Protein AF-A0A952LU63-F1 (afdb_monomer)

Foldseek 3Di:
DPPQAEDDPVNVVVCVVVVNDAAEDEDQAQQVLLVCQVVVHQEYELELCCCCVVVVDPASQPDDLVSQLVSLQRSCNNRVRHQYEYEDHQPQQPDLVSLLVSLCCSCVSRVHQAYEYEDDPVCVVNQCSNVVSVGHYDYDYDDDRSCCVVVVD

Nearest PDB structures (foldseek):
  1o68-assembly1_B  TM=9.734E-01  e=2.299E-14  Neisseria meningitidis serogroup B
  1o68-assembly1_E  TM=9.745E-01  e=1.499E-13  Neisseria meningitidis serogroup B
  1o66-assembly1_B  TM=9.629E-01  e=3.377E-13  Neisseria meningitidis serogroup B
  1o66-assembly1_D  TM=9.759E-01  e=5.926E-13  Neisseria meningitidis serogroup B
  1o68-assembly1_A  TM=9.740E-01  e=5.567E-13  Neisseria meningitidis serogroup B

Mean predicted aligned error: 2.94 Å

Sequence (153 aa):
MTDKTKLSIPDLMTKKATGERLVMVAVGEALTAAWAERAGVDIVGVGDSLGMTLHGHENTLAMTVDQMIDHCKAVRRGAPNTLSLVSMPYGSYATEDLAVKNAVRLMKEGGADAVKLQGGREMFSIIKAVADAGVPVMSHVGLLPHRVHLLGG

Radius of gyration: 15.13 Å; Cα contacts (8 Å, |Δi|>4): 275; chains: 1; bounding box: 35×30×42 Å

Solvent-accessible surface area (backbone atoms only — not comparable to full-atom values): 8262 Å² total; per-residue (Å²): 131,82,90,63,72,52,61,49,74,69,52,53,54,49,34,58,75,72,67,53,85,83,44,72,47,78,39,63,34,32,67,60,20,31,52,41,43,75,71,64,43,52,32,41,28,38,49,38,60,41,25,36,78,74,67,68,38,98,51,38,63,81,35,46,68,67,60,49,23,54,29,29,42,32,25,37,72,27,20,76,43,37,28,30,36,30,42,60,29,52,77,46,56,79,42,45,68,47,26,34,54,46,51,51,45,40,34,74,74,7,63,34,69,30,39,29,44,77,45,51,81,93,37,42,68,43,55,46,44,26,41,75,71,72,42,51,74,46,72,43,65,83,87,53,76,88,43,32,85,80,67,75,105

Structure (mmCIF, N/CA/C/O backbone):
data_AF-A0A952LU63-F1
#
_entry.id   AF-A0A952LU63-F1
#
loop_
_atom_site.group_PDB
_atom_site.id
_atom_site.type_symbol
_atom_site.label_atom_id
_atom_site.label_alt_id
_atom_site.label_comp_id
_atom_site.label_asym_id
_atom_site.label_entity_id
_atom_site.label_seq_id
_atom_site.pdbx_PDB_ins_code
_atom_site.Cartn_x
_atom_site.Cartn_y
_atom_site.Cartn_z
_atom_site.occupancy
_atom_site.B_iso_or_equiv
_atom_site.auth_seq_id
_atom_site.auth_comp_id
_atom_site.auth_asym_id
_atom_site.auth_atom_id
_atom_site.pdbx_PDB_model_num
ATOM 1 N N . MET A 1 1 ? -5.814 -8.506 25.630 1.00 49.66 1 MET A N 1
ATOM 2 C CA . MET A 1 1 ? -5.700 -7.970 24.258 1.00 49.66 1 MET A CA 1
ATOM 3 C C . MET A 1 1 ? -6.656 -6.799 24.198 1.00 49.66 1 MET A C 1
ATOM 5 O O . MET A 1 1 ? -7.790 -6.970 24.615 1.00 49.66 1 MET A O 1
ATOM 9 N N . THR A 1 2 ? -6.180 -5.602 23.870 1.00 51.47 2 THR A N 1
ATOM 10 C CA . THR A 1 2 ? -7.046 -4.426 23.722 1.00 51.47 2 THR A CA 1
ATOM 11 C C . THR A 1 2 ? -7.998 -4.666 22.554 1.00 51.47 2 THR A C 1
ATOM 13 O O . THR A 1 2 ? -7.560 -5.128 21.502 1.00 51.47 2 THR A O 1
ATOM 16 N N . ASP A 1 3 ? -9.285 -4.385 22.753 1.00 69.50 3 ASP A N 1
ATOM 17 C CA . ASP A 1 3 ? -10.358 -4.548 21.762 1.00 69.50 3 ASP A CA 1
ATOM 18 C C . ASP A 1 3 ? -10.252 -3.444 20.690 1.00 69.50 3 ASP A C 1
ATOM 20 O O . ASP A 1 3 ? -11.079 -2.538 20.572 1.00 69.50 3 ASP A O 1
ATOM 24 N N . LYS A 1 4 ? -9.128 -3.425 19.963 1.00 81.56 4 LYS A N 1
ATOM 25 C CA . LYS A 1 4 ? -8.883 -2.441 18.910 1.00 81.56 4 LYS A CA 1
ATOM 26 C C . LYS A 1 4 ? -9.834 -2.748 17.761 1.00 81.56 4 LYS A C 1
ATOM 28 O O . LYS A 1 4 ? -9.758 -3.815 17.161 1.00 81.56 4 LYS A O 1
ATOM 33 N N . THR A 1 5 ? -10.708 -1.801 17.444 1.00 90.19 5 THR A N 1
ATOM 34 C CA . THR A 1 5 ? -11.553 -1.874 16.250 1.00 90.19 5 THR A CA 1
ATOM 35 C C . THR A 1 5 ? -10.778 -1.325 15.057 1.00 90.19 5 THR A C 1
ATOM 37 O O . THR A 1 5 ? -10.163 -0.261 15.148 1.00 90.19 5 THR A O 1
ATOM 40 N N . LYS A 1 6 ? -10.796 -2.051 13.934 1.00 94.06 6 LYS A N 1
ATOM 41 C CA . LYS A 1 6 ? -10.139 -1.615 12.699 1.00 94.06 6 LYS A CA 1
ATOM 42 C C . LYS A 1 6 ? -10.804 -0.356 12.152 1.00 94.06 6 LYS A C 1
ATOM 44 O O . LYS A 1 6 ? -12.002 -0.375 11.885 1.00 94.06 6 LYS A O 1
ATOM 49 N N . LEU A 1 7 ? -10.012 0.696 11.931 1.00 95.31 7 LEU A N 1
ATOM 50 C CA . LEU A 1 7 ? -10.484 1.903 11.253 1.00 95.31 7 LEU A CA 1
ATOM 51 C C . LEU A 1 7 ? -10.955 1.571 9.837 1.00 95.31 7 LEU A C 1
ATOM 53 O O . LEU A 1 7 ? -10.296 0.833 9.102 1.00 95.31 7 LEU A O 1
ATOM 57 N N . SER A 1 8 ? -12.085 2.147 9.455 1.00 95.50 8 SER A N 1
ATOM 58 C CA . SER A 1 8 ? -12.631 2.101 8.104 1.00 95.50 8 SER A CA 1
ATOM 59 C C . SER A 1 8 ? -12.311 3.386 7.330 1.00 95.50 8 SER A C 1
ATOM 61 O O . SER A 1 8 ? -11.922 4.403 7.904 1.00 95.50 8 SER A O 1
ATOM 63 N N . ILE A 1 9 ? -12.498 3.370 6.007 1.00 94.25 9 ILE A N 1
ATOM 64 C CA . ILE A 1 9 ? -12.339 4.573 5.172 1.00 94.25 9 ILE A CA 1
ATOM 65 C C . ILE A 1 9 ? -13.267 5.724 5.632 1.00 94.25 9 ILE A C 1
ATOM 67 O O . ILE A 1 9 ? -12.774 6.848 5.747 1.00 94.25 9 ILE A O 1
ATOM 71 N N . PRO A 1 10 ? -14.556 5.493 5.967 1.00 95.94 10 PRO A N 1
ATOM 72 C CA . PRO A 1 10 ? -15.395 6.517 6.595 1.00 95.94 10 PRO A CA 1
ATOM 73 C C . PRO A 1 10 ? -14.830 7.083 7.904 1.00 95.94 10 PRO A C 1
ATOM 75 O O . PRO A 1 10 ? -14.900 8.293 8.115 1.00 95.94 10 PRO A O 1
ATOM 78 N N . ASP A 1 11 ? -14.209 6.259 8.755 1.00 96.25 11 ASP A N 1
ATOM 79 C CA . ASP A 1 11 ? -13.601 6.747 10.002 1.00 96.25 11 ASP A CA 1
ATOM 80 C C . ASP A 1 11 ? -12.447 7.714 9.722 1.00 96.25 11 ASP A C 1
ATOM 82 O O . ASP A 1 11 ? -12.307 8.728 10.408 1.00 96.25 11 ASP A O 1
ATOM 86 N N . LEU A 1 12 ? -11.658 7.463 8.668 1.00 95.62 12 LEU A N 1
ATOM 87 C CA . LEU A 1 12 ? -10.612 8.394 8.231 1.00 95.62 12 LEU A CA 1
ATOM 88 C C . LEU A 1 12 ? -11.197 9.746 7.795 1.00 95.62 12 LEU A C 1
ATOM 90 O O . LEU A 1 12 ? -10.607 10.793 8.072 1.00 95.62 12 LEU A O 1
ATOM 94 N N . MET A 1 13 ? -12.362 9.747 7.136 1.00 95.19 13 MET A N 1
ATOM 95 C CA . MET A 1 13 ? -13.058 10.984 6.761 1.00 95.19 13 MET A CA 1
ATOM 96 C C 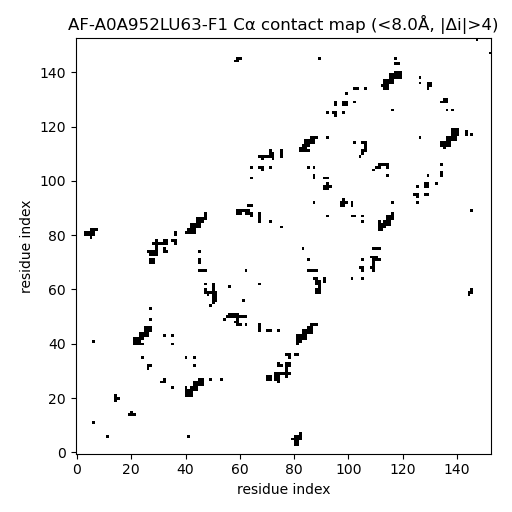. MET A 1 13 ? -13.535 11.751 7.996 1.00 95.19 13 MET A C 1
ATOM 98 O O . MET A 1 13 ? -13.349 12.968 8.062 1.00 95.19 13 MET A O 1
ATOM 102 N N . THR A 1 14 ? -14.084 11.046 8.988 1.00 97.12 14 THR A N 1
ATOM 103 C CA . THR A 1 14 ? -14.502 11.634 10.267 1.00 97.12 14 THR A CA 1
ATOM 104 C C . THR A 1 14 ? -13.319 12.251 11.004 1.00 97.12 14 THR A C 1
ATOM 106 O O . THR A 1 14 ? -13.380 13.425 11.359 1.00 97.12 14 THR A O 1
ATOM 109 N N . LYS A 1 15 ? -12.210 11.514 11.158 1.00 96.56 15 LYS A N 1
ATOM 110 C CA . LYS A 1 15 ? -10.987 12.011 11.814 1.00 96.56 15 LYS A CA 1
ATOM 111 C C . LYS A 1 15 ? -10.428 13.258 11.126 1.00 96.56 15 LYS A C 1
ATOM 113 O O . LYS A 1 15 ? -10.043 14.217 11.789 1.00 96.56 15 LYS A O 1
ATOM 118 N N . LYS A 1 16 ? -10.458 13.299 9.788 1.00 96.69 16 LYS A N 1
ATOM 119 C CA . LYS A 1 16 ? -10.091 14.503 9.028 1.00 96.69 16 LYS A CA 1
ATOM 120 C C . LYS A 1 16 ? -11.022 15.681 9.330 1.00 96.69 16 LYS A C 1
ATOM 122 O O . LYS A 1 16 ? -10.536 16.795 9.505 1.00 96.69 16 LYS A O 1
ATOM 127 N N . ALA A 1 17 ? -12.336 15.455 9.370 1.00 97.44 17 ALA A N 1
ATOM 128 C CA . ALA A 1 17 ? -13.323 16.503 9.630 1.00 97.44 17 ALA A CA 1
ATOM 129 C C . ALA A 1 17 ? -13.224 17.075 11.055 1.00 97.44 17 ALA A C 1
ATOM 131 O O . ALA A 1 17 ? -13.448 18.267 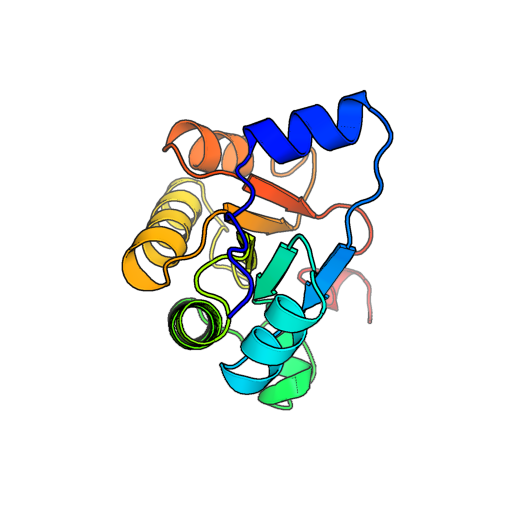11.249 1.00 97.44 17 ALA A O 1
ATOM 132 N N . THR A 1 18 ? -12.849 16.251 12.036 1.00 97.56 18 THR A N 1
ATOM 133 C CA . THR A 1 18 ? -12.653 16.666 13.434 1.00 97.56 18 THR A CA 1
ATOM 134 C C . THR A 1 18 ? -11.251 17.210 13.724 1.00 97.56 18 THR A C 1
ATOM 136 O O . THR A 1 18 ? -10.998 17.680 14.831 1.00 97.56 18 THR A O 1
ATOM 139 N N . GLY A 1 19 ? -10.335 17.177 12.750 1.00 97.44 19 GLY A N 1
ATOM 140 C CA . GLY A 1 19 ? -8.957 17.649 12.912 1.00 97.44 19 GLY A CA 1
ATOM 141 C C . GLY A 1 19 ? -8.060 16.704 13.719 1.00 97.44 19 GLY A C 1
ATOM 142 O O . GLY A 1 19 ? -6.973 17.104 14.145 1.00 97.44 19 GLY A O 1
ATOM 143 N N . GLU A 1 20 ? -8.487 15.459 13.929 1.00 97.38 20 GLU A N 1
ATOM 144 C CA . GLU A 1 20 ? -7.682 14.445 14.599 1.00 97.38 20 GLU A CA 1
ATOM 145 C C . GLU A 1 20 ? -6.540 13.981 13.680 1.00 97.38 20 GLU A C 1
ATOM 147 O O . GLU A 1 20 ? -6.742 13.646 12.510 1.00 97.38 20 GLU A O 1
ATOM 152 N N . ARG A 1 21 ? -5.309 13.979 14.201 1.00 96.62 21 ARG A N 1
ATOM 153 C CA . ARG A 1 21 ? -4.124 13.576 13.434 1.00 96.62 21 ARG A CA 1
ATOM 154 C C . ARG A 1 21 ? -4.013 12.056 13.385 1.00 96.62 21 ARG A C 1
ATOM 156 O O . ARG A 1 21 ? -4.171 11.401 14.405 1.00 96.62 21 ARG A O 1
ATOM 163 N N . LEU A 1 22 ? -3.671 11.537 12.209 1.00 96.69 22 LEU A N 1
ATOM 164 C CA . LEU A 1 22 ? -3.429 10.115 11.979 1.00 96.69 22 LEU A CA 1
ATOM 165 C C . LEU A 1 22 ? -1.942 9.782 12.103 1.00 96.69 22 LEU A C 1
ATOM 167 O O . LEU A 1 22 ? -1.083 10.554 11.664 1.00 96.69 22 LEU A O 1
ATOM 171 N N . VAL A 1 23 ? -1.653 8.594 12.619 1.00 97.25 23 VAL A N 1
ATOM 172 C CA . VAL A 1 23 ? -0.323 7.988 12.649 1.00 97.25 23 VAL A CA 1
ATOM 173 C C . VAL A 1 23 ? -0.271 6.846 11.641 1.00 97.25 23 VAL A C 1
ATOM 175 O O . VAL A 1 23 ? -1.065 5.907 11.691 1.00 97.25 23 VAL A O 1
ATOM 178 N N . MET A 1 24 ? 0.704 6.906 10.737 1.00 97.75 24 MET A N 1
ATOM 179 C CA . MET A 1 24 ? 0.983 5.849 9.772 1.00 97.75 24 MET A CA 1
ATOM 180 C C . MET A 1 24 ? 2.438 5.402 9.892 1.00 97.75 24 MET A C 1
ATOM 182 O O . MET A 1 24 ? 3.333 6.242 9.978 1.00 97.75 24 MET A O 1
ATOM 186 N N . VAL A 1 25 ? 2.684 4.091 9.859 1.00 98.00 25 VAL A N 1
ATOM 187 C CA . VAL A 1 25 ? 4.045 3.530 9.879 1.00 98.00 25 VAL A CA 1
ATOM 188 C C . VAL A 1 25 ? 4.211 2.446 8.821 1.00 98.00 25 VAL A C 1
ATOM 190 O O . VAL A 1 25 ? 3.294 1.664 8.572 1.00 98.00 25 VAL A O 1
ATOM 193 N N . ALA A 1 26 ? 5.381 2.401 8.185 1.00 97.75 26 ALA A N 1
ATOM 194 C CA . ALA A 1 26 ? 5.716 1.335 7.253 1.00 97.75 26 ALA A CA 1
ATOM 195 C C . ALA A 1 26 ? 6.145 0.070 8.013 1.00 97.75 26 ALA A C 1
ATOM 197 O O . ALA A 1 26 ? 6.977 0.144 8.916 1.00 97.75 26 ALA A O 1
ATOM 198 N N . VAL A 1 27 ? 5.596 -1.082 7.633 1.00 98.06 27 VAL A N 1
ATOM 199 C CA . VAL A 1 27 ? 5.923 -2.403 8.197 1.00 98.06 27 VAL A CA 1
ATOM 200 C C . VAL A 1 27 ? 5.974 -3.433 7.075 1.00 98.06 27 VAL A C 1
ATOM 202 O O . VAL A 1 27 ? 5.283 -3.294 6.066 1.00 98.06 27 VAL A O 1
ATOM 205 N N . GLY A 1 28 ? 6.797 -4.465 7.241 1.00 96.75 28 GLY A N 1
ATOM 206 C CA . GLY A 1 28 ? 6.979 -5.499 6.217 1.00 96.75 28 GLY A CA 1
ATOM 207 C C . GLY A 1 28 ? 6.748 -6.919 6.699 1.00 96.75 28 GLY A C 1
ATOM 208 O O . GLY A 1 28 ? 6.693 -7.834 5.886 1.00 96.75 28 GLY A O 1
ATOM 209 N N . GLU A 1 29 ? 6.604 -7.148 7.998 1.00 97.69 29 GLU A N 1
ATOM 210 C CA . GLU A 1 29 ? 6.439 -8.496 8.527 1.00 97.69 29 GLU A CA 1
ATOM 211 C C . GLU A 1 29 ? 5.586 -8.495 9.806 1.00 97.69 29 GLU A C 1
ATOM 213 O O . GLU A 1 29 ? 5.128 -7.449 10.270 1.00 97.69 29 GLU A O 1
ATOM 218 N N . ALA A 1 30 ? 5.285 -9.683 10.326 1.00 98.50 30 ALA A N 1
ATOM 219 C CA . ALA A 1 30 ? 4.289 -9.871 11.375 1.00 98.50 30 ALA A CA 1
ATOM 220 C C . ALA A 1 30 ? 4.674 -9.245 12.731 1.00 98.50 30 ALA A C 1
ATOM 222 O O . ALA A 1 30 ? 3.804 -8.738 13.435 1.00 98.50 30 ALA A O 1
ATOM 223 N N . LEU A 1 31 ? 5.950 -9.266 13.112 1.00 98.12 31 LEU A N 1
ATOM 224 C CA . LEU A 1 31 ? 6.456 -8.768 14.389 1.00 98.12 31 LEU A CA 1
ATOM 225 C C . LEU A 1 31 ? 6.320 -7.243 14.494 1.00 98.12 31 LEU A C 1
ATOM 227 O O . LEU A 1 31 ? 5.707 -6.742 15.436 1.00 98.12 31 LEU A O 1
ATOM 231 N N . THR A 1 32 ? 6.831 -6.503 13.512 1.00 97.94 32 THR A N 1
ATOM 232 C CA . THR A 1 32 ? 6.731 -5.037 13.432 1.00 97.94 32 THR A CA 1
ATOM 233 C C . THR A 1 32 ? 5.287 -4.584 13.269 1.00 97.94 32 THR A C 1
ATOM 235 O O . THR A 1 32 ? 4.889 -3.599 13.893 1.00 97.94 32 THR A O 1
ATOM 238 N N . ALA A 1 33 ? 4.466 -5.329 12.520 1.00 98.44 33 ALA A N 1
ATOM 239 C CA . ALA A 1 33 ? 3.029 -5.082 12.444 1.00 98.44 33 ALA A CA 1
ATOM 240 C C . ALA A 1 33 ? 2.343 -5.247 13.814 1.00 98.44 33 ALA A C 1
ATOM 242 O O . ALA A 1 33 ? 1.581 -4.372 14.224 1.00 98.44 33 ALA A O 1
ATOM 243 N N . ALA A 1 34 ? 2.666 -6.304 14.566 1.00 98.31 34 ALA A N 1
ATOM 244 C CA . ALA A 1 34 ? 2.126 -6.517 15.910 1.00 98.31 34 ALA A CA 1
ATOM 245 C C . ALA A 1 34 ? 2.549 -5.420 16.895 1.00 98.31 34 ALA A C 1
ATOM 247 O O . ALA A 1 34 ? 1.758 -5.001 17.744 1.00 98.31 34 ALA A O 1
ATOM 248 N N . TRP A 1 35 ? 3.778 -4.914 16.788 1.00 98.12 35 TRP A N 1
ATOM 249 C CA . TRP A 1 35 ? 4.222 -3.771 17.586 1.00 98.12 35 TRP A CA 1
ATOM 250 C C . TRP A 1 35 ? 3.479 -2.488 17.219 1.00 98.12 35 TRP A C 1
ATOM 252 O O . TRP A 1 35 ? 3.006 -1.797 18.121 1.00 98.12 35 TRP A O 1
ATOM 262 N N . ALA A 1 36 ? 3.312 -2.200 15.927 1.00 98.12 36 ALA A N 1
ATOM 263 C CA . ALA A 1 36 ? 2.549 -1.046 15.457 1.00 98.12 36 ALA A CA 1
ATOM 264 C C . ALA A 1 36 ? 1.084 -1.099 15.926 1.00 98.12 36 ALA A C 1
ATOM 266 O O . ALA A 1 36 ? 0.542 -0.099 16.403 1.00 98.12 36 ALA A O 1
ATOM 267 N N . GLU A 1 37 ? 0.451 -2.274 15.862 1.00 97.44 37 GLU A N 1
ATOM 268 C CA . GLU A 1 37 ? -0.920 -2.453 16.337 1.00 97.44 37 GLU A CA 1
ATOM 269 C C . GLU A 1 37 ? -1.040 -2.178 17.840 1.00 97.44 37 GLU A C 1
ATOM 271 O O . GLU A 1 37 ? -1.907 -1.397 18.245 1.00 97.44 37 GLU A O 1
ATOM 276 N N . ARG A 1 38 ? -0.140 -2.755 18.651 1.00 96.75 38 ARG A N 1
ATOM 277 C CA . ARG A 1 38 ? -0.088 -2.550 20.110 1.00 96.75 38 ARG A CA 1
ATOM 278 C C . ARG A 1 38 ? 0.212 -1.105 20.498 1.00 96.75 38 ARG A C 1
ATOM 280 O O . ARG A 1 38 ? -0.264 -0.658 21.536 1.00 96.75 38 ARG A O 1
ATOM 287 N N . ALA A 1 39 ? 0.976 -0.389 19.676 1.00 97.12 39 ALA A N 1
ATOM 288 C CA . ALA A 1 39 ? 1.261 1.031 19.853 1.00 97.12 39 ALA A CA 1
ATOM 289 C C . ALA A 1 39 ? 0.073 1.939 19.482 1.00 97.12 39 ALA A C 1
ATOM 291 O O . ALA A 1 39 ? 0.144 3.144 19.703 1.00 97.12 39 ALA A O 1
ATOM 292 N N . GLY A 1 40 ? -1.012 1.386 18.929 1.00 95.50 40 GLY A N 1
ATOM 293 C CA . GLY A 1 40 ? -2.196 2.159 18.561 1.00 95.50 40 GLY A CA 1
ATOM 294 C C . GLY A 1 40 ? -2.056 2.926 17.246 1.00 95.50 40 GLY A C 1
ATOM 295 O O . GLY A 1 40 ? -2.803 3.869 17.032 1.00 95.50 40 GLY A O 1
ATOM 296 N N . VAL A 1 41 ? -1.141 2.525 16.354 1.00 97.00 41 VAL A N 1
ATOM 297 C CA . VAL A 1 41 ? -0.996 3.148 15.025 1.00 97.00 41 VAL A CA 1
ATOM 298 C C . VAL A 1 41 ? -2.301 3.019 14.229 1.00 97.00 41 VAL A C 1
ATOM 300 O O . VAL A 1 41 ? -2.907 1.944 14.221 1.00 97.00 41 VAL A O 1
ATOM 303 N N . ASP A 1 42 ? -2.726 4.085 13.548 1.00 97.06 42 ASP A N 1
ATOM 304 C CA . ASP A 1 42 ? -3.975 4.109 12.776 1.00 97.06 42 ASP A CA 1
ATOM 305 C C . ASP A 1 42 ? -3.861 3.302 11.474 1.00 97.06 42 ASP A C 1
ATOM 307 O O . ASP A 1 42 ? -4.771 2.548 11.121 1.00 97.06 42 ASP A O 1
ATOM 311 N N . ILE A 1 43 ? -2.732 3.452 10.767 1.00 98.19 43 ILE A N 1
ATOM 312 C CA . ILE A 1 43 ? -2.495 2.869 9.441 1.00 98.19 43 ILE A CA 1
ATOM 313 C C . ILE A 1 43 ? -1.129 2.174 9.385 1.00 98.19 43 ILE A C 1
ATOM 315 O O . ILE A 1 43 ? -0.090 2.783 9.644 1.00 98.19 43 ILE A O 1
ATOM 319 N N . VAL A 1 44 ? -1.106 0.912 8.960 1.00 98.31 44 VAL A N 1
ATOM 320 C CA . VAL A 1 44 ? 0.130 0.194 8.620 1.00 98.31 44 VAL A CA 1
ATOM 321 C C . VAL A 1 44 ? 0.336 0.175 7.107 1.00 98.31 44 VAL A C 1
ATOM 323 O O . VAL A 1 44 ? -0.562 -0.185 6.347 1.00 98.31 44 VAL A O 1
ATOM 326 N N . GLY A 1 45 ? 1.523 0.582 6.660 1.00 97.94 45 GLY A N 1
ATOM 327 C CA . GLY A 1 45 ? 1.892 0.660 5.250 1.00 97.94 45 GLY A CA 1
ATOM 328 C C . GLY A 1 45 ? 2.827 -0.467 4.824 1.00 97.94 45 GLY A C 1
ATOM 329 O O . GLY A 1 45 ? 3.981 -0.500 5.243 1.00 97.94 45 GLY A O 1
ATOM 330 N N . VAL A 1 46 ? 2.371 -1.334 3.927 1.00 98.50 46 VAL A N 1
ATOM 331 C CA . VAL A 1 46 ? 3.222 -2.287 3.204 1.00 98.50 46 VAL A CA 1
ATOM 332 C C . VAL A 1 46 ? 3.792 -1.570 1.984 1.00 98.50 46 VAL A C 1
ATOM 334 O O . VAL A 1 46 ? 3.170 -1.506 0.923 1.00 98.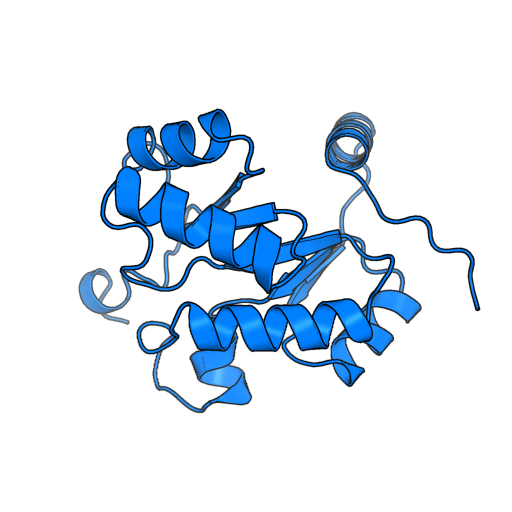50 46 VAL A O 1
ATOM 337 N N . GLY A 1 47 ? 4.940 -0.925 2.175 1.00 97.50 47 GLY A N 1
ATOM 338 C CA . GLY A 1 47 ? 5.584 -0.091 1.161 1.00 97.50 47 GLY A CA 1
ATOM 339 C C . GLY A 1 47 ? 6.513 -0.869 0.229 1.00 97.50 47 GLY A C 1
ATOM 340 O O . GLY A 1 47 ? 7.143 -1.840 0.615 1.00 97.50 47 GLY A O 1
ATOM 341 N N . ASP A 1 48 ? 6.680 -0.384 -0.992 1.00 97.38 48 ASP A N 1
ATOM 342 C CA . ASP A 1 48 ? 7.736 -0.806 -1.921 1.00 97.38 48 ASP A CA 1
ATOM 343 C C . ASP A 1 48 ? 9.145 -0.434 -1.408 1.00 97.38 48 ASP A C 1
ATOM 345 O O . ASP A 1 48 ? 10.141 -1.013 -1.835 1.00 97.38 48 ASP A O 1
ATOM 349 N N . SER A 1 49 ? 9.232 0.450 -0.404 1.00 97.00 49 SER A N 1
ATOM 350 C CA . SER A 1 49 ? 10.452 0.727 0.367 1.00 97.00 49 SER A CA 1
ATOM 351 C C . SER A 1 49 ? 11.043 -0.509 1.048 1.00 97.00 49 SER A C 1
ATOM 353 O O . SER A 1 49 ? 12.239 -0.520 1.334 1.00 97.00 49 SER A O 1
ATOM 355 N N . LEU A 1 50 ? 10.246 -1.564 1.255 1.00 97.19 50 LEU A N 1
ATOM 356 C CA . LEU A 1 50 ? 10.730 -2.861 1.731 1.00 97.19 50 LEU A CA 1
ATOM 357 C C . LEU A 1 50 ? 11.786 -3.460 0.794 1.00 97.19 50 LEU A C 1
ATOM 359 O O . LEU A 1 50 ? 12.666 -4.177 1.264 1.00 97.19 50 LEU A O 1
ATOM 363 N N . GLY A 1 51 ? 11.757 -3.115 -0.499 1.00 97.44 51 GLY A N 1
ATOM 364 C CA . GLY A 1 51 ? 12.818 -3.475 -1.439 1.00 97.44 51 GLY A CA 1
ATOM 365 C C . GLY A 1 51 ? 14.190 -3.013 -0.959 1.00 97.44 51 GLY A C 1
ATOM 366 O O . GLY A 1 51 ? 15.147 -3.773 -1.011 1.00 97.44 51 GLY A O 1
ATOM 367 N N . MET A 1 52 ? 14.271 -1.813 -0.389 1.00 97.75 52 MET A N 1
ATOM 368 C CA . MET A 1 52 ? 15.515 -1.283 0.165 1.00 97.75 52 MET A CA 1
ATOM 369 C C . MET A 1 52 ? 15.753 -1.777 1.594 1.00 97.75 52 MET A C 1
ATOM 371 O O . MET A 1 52 ? 16.840 -2.243 1.919 1.00 97.75 52 MET A O 1
ATOM 375 N N . THR A 1 53 ? 14.741 -1.692 2.463 1.00 97.19 53 THR A N 1
ATOM 376 C CA . THR A 1 53 ? 14.934 -1.902 3.908 1.00 97.19 53 THR A CA 1
ATOM 377 C C . THR A 1 53 ? 14.973 -3.367 4.335 1.00 97.19 53 THR A C 1
ATOM 379 O O . THR A 1 53 ? 15.569 -3.663 5.368 1.00 97.19 53 THR A O 1
ATOM 382 N N . LEU A 1 54 ? 14.352 -4.277 3.576 1.00 96.62 54 LEU A N 1
ATOM 383 C CA . LEU A 1 54 ? 14.333 -5.716 3.867 1.00 96.62 54 LEU A CA 1
ATOM 384 C C . LEU A 1 54 ? 15.058 -6.553 2.811 1.00 96.62 54 LEU A C 1
ATOM 386 O O . LEU A 1 54 ? 15.694 -7.539 3.171 1.00 96.62 54 LEU A O 1
ATOM 390 N N . HIS A 1 55 ? 14.969 -6.177 1.531 1.00 97.25 55 HIS A N 1
ATOM 391 C CA . HIS A 1 55 ? 15.595 -6.937 0.435 1.00 97.25 55 HIS A CA 1
ATOM 392 C C . HIS A 1 55 ? 16.959 -6.384 0.001 1.00 97.25 55 HIS A C 1
ATOM 394 O O . HIS A 1 55 ? 17.649 -7.025 -0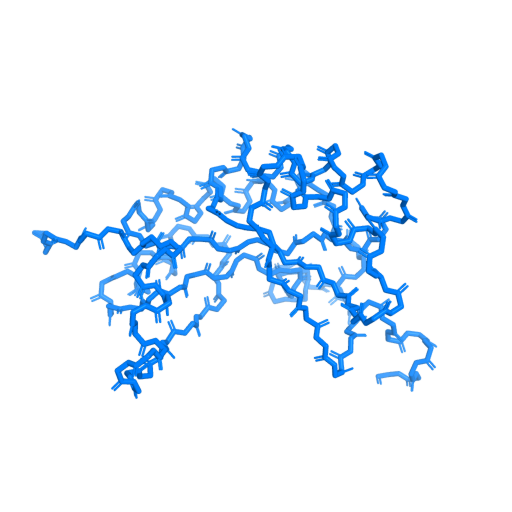.788 1.00 97.25 55 HIS A O 1
ATOM 400 N N . GLY A 1 56 ? 17.380 -5.226 0.522 1.00 97.31 56 GLY A N 1
ATOM 401 C CA . GLY A 1 56 ? 18.701 -4.651 0.253 1.00 97.31 56 GLY A CA 1
ATOM 402 C C . GLY A 1 56 ? 18.907 -4.164 -1.184 1.00 97.31 56 GLY A C 1
ATOM 403 O O . GLY A 1 56 ? 20.044 -4.034 -1.630 1.00 97.31 56 GLY A O 1
ATOM 404 N N . HIS A 1 57 ? 17.830 -3.917 -1.930 1.00 96.88 57 HIS A N 1
ATOM 405 C CA . HIS A 1 57 ? 17.900 -3.306 -3.253 1.00 96.88 57 HIS A CA 1
ATOM 406 C C . HIS A 1 57 ? 18.325 -1.836 -3.162 1.00 96.88 57 HIS A C 1
ATOM 408 O O . HIS A 1 57 ? 18.039 -1.148 -2.183 1.00 96.88 57 HIS A O 1
ATOM 414 N N . GLU A 1 58 ? 18.952 -1.328 -4.223 1.00 95.25 58 GLU A N 1
ATOM 415 C CA . GLU A 1 58 ? 19.369 0.080 -4.298 1.00 95.25 58 GLU A CA 1
ATOM 416 C C . GLU A 1 58 ? 18.183 1.052 -4.369 1.00 95.25 58 GLU A C 1
ATOM 418 O O . GLU A 1 58 ? 18.290 2.210 -3.976 1.00 95.25 58 GLU A O 1
ATOM 423 N N . ASN A 1 59 ? 17.043 0.589 -4.882 1.00 95.75 59 ASN A N 1
ATOM 424 C CA . ASN A 1 59 ? 15.815 1.361 -5.022 1.00 95.75 59 ASN A CA 1
ATOM 425 C C . ASN A 1 59 ? 14.585 0.438 -4.927 1.00 95.75 59 ASN A C 1
ATOM 427 O O . ASN A 1 59 ? 14.705 -0.772 -4.730 1.00 95.75 59 ASN A O 1
ATOM 431 N N . THR A 1 60 ? 13.383 1.003 -5.062 1.00 96.75 60 THR A N 1
ATOM 432 C CA . THR A 1 60 ? 12.126 0.253 -4.897 1.00 96.75 60 THR A CA 1
ATOM 433 C C . THR A 1 60 ? 11.626 -0.438 -6.171 1.00 96.75 60 THR A C 1
ATOM 435 O O . THR A 1 60 ? 10.641 -1.176 -6.120 1.00 96.75 60 THR A O 1
ATOM 438 N N . LEU A 1 61 ? 12.297 -0.246 -7.315 1.00 97.25 61 LEU A N 1
ATOM 439 C CA . LEU A 1 61 ? 11.789 -0.645 -8.635 1.00 97.25 61 LEU A CA 1
ATOM 440 C C . LEU A 1 61 ? 11.744 -2.165 -8.843 1.00 97.25 61 LEU A C 1
ATOM 442 O O . LEU A 1 61 ? 10.961 -2.640 -9.660 1.00 97.25 61 LEU A O 1
ATOM 446 N N . ALA A 1 62 ? 12.573 -2.917 -8.116 1.00 96.50 62 ALA A N 1
ATOM 447 C CA . ALA A 1 62 ? 12.672 -4.370 -8.241 1.00 96.50 62 ALA A CA 1
ATOM 448 C C . ALA A 1 62 ? 11.545 -5.135 -7.523 1.00 96.50 62 ALA A C 1
ATOM 450 O O . ALA A 1 62 ? 11.386 -6.335 -7.748 1.00 96.50 62 ALA A O 1
ATOM 451 N N . MET A 1 63 ? 10.762 -4.467 -6.667 1.00 98.19 63 MET A N 1
ATOM 452 C CA . MET A 1 63 ? 9.674 -5.122 -5.940 1.00 98.19 63 MET A CA 1
ATOM 453 C C . MET A 1 63 ? 8.576 -5.591 -6.895 1.00 98.19 63 MET A C 1
ATOM 455 O O 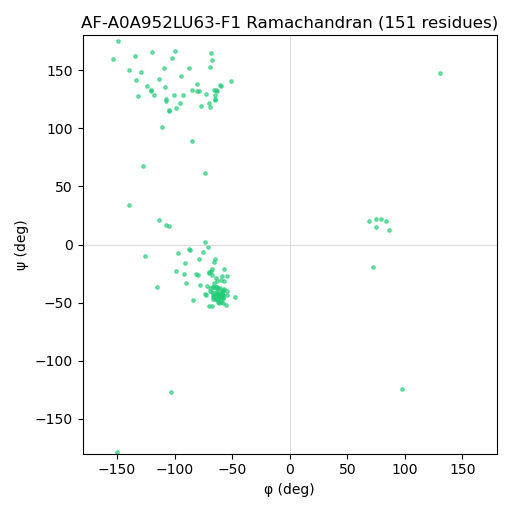. MET A 1 63 ? 8.102 -4.838 -7.742 1.00 98.19 63 MET A O 1
ATOM 459 N N . THR A 1 64 ? 8.125 -6.831 -6.726 1.00 98.50 64 THR A N 1
ATOM 460 C CA . THR A 1 64 ? 7.066 -7.447 -7.541 1.00 98.50 64 THR A CA 1
ATOM 461 C C . THR A 1 64 ? 5.723 -7.474 -6.815 1.00 98.50 64 THR A C 1
ATOM 463 O O . THR A 1 64 ? 5.656 -7.402 -5.589 1.00 98.50 64 THR A O 1
ATOM 466 N N . VAL A 1 65 ? 4.624 -7.628 -7.564 1.00 98.69 65 VAL A N 1
ATOM 467 C CA . VAL A 1 65 ? 3.272 -7.761 -6.982 1.00 98.69 65 VAL A CA 1
ATOM 468 C C . VAL A 1 65 ? 3.192 -8.957 -6.028 1.00 98.69 65 VAL A C 1
ATOM 470 O O . VAL A 1 65 ? 2.600 -8.833 -4.961 1.00 98.69 65 VAL A O 1
ATOM 473 N N . ASP A 1 66 ? 3.827 -10.080 -6.364 1.00 98.69 66 ASP A N 1
ATOM 474 C CA . ASP A 1 66 ? 3.772 -11.295 -5.545 1.00 98.69 66 ASP A CA 1
ATOM 475 C C . ASP A 1 66 ? 4.538 -11.127 -4.220 1.00 98.69 66 ASP A C 1
ATOM 477 O O . ASP A 1 66 ? 4.019 -11.485 -3.163 1.00 98.69 66 ASP A O 1
ATOM 481 N N . GLN A 1 67 ? 5.705 -10.468 -4.238 1.00 98.31 67 GLN A N 1
ATOM 482 C CA . GLN A 1 67 ? 6.413 -10.103 -3.002 1.00 98.31 67 GLN A CA 1
ATOM 483 C C . GLN A 1 67 ? 5.567 -9.177 -2.118 1.00 98.31 67 GLN A C 1
ATOM 485 O O . GLN A 1 67 ? 5.489 -9.377 -0.905 1.00 98.31 67 GLN A O 1
ATOM 490 N N . MET A 1 68 ? 4.906 -8.177 -2.713 1.00 98.69 68 MET A N 1
ATOM 491 C CA . MET A 1 68 ? 4.021 -7.275 -1.970 1.00 98.69 68 MET A CA 1
ATOM 492 C C . MET A 1 68 ? 2.844 -8.032 -1.338 1.00 98.69 68 MET A C 1
ATOM 494 O O . MET A 1 68 ? 2.513 -7.779 -0.180 1.00 98.69 68 MET A O 1
ATOM 498 N N . ILE A 1 69 ? 2.255 -9.000 -2.050 1.00 98.81 69 ILE A N 1
ATOM 499 C CA . ILE A 1 69 ? 1.186 -9.868 -1.532 1.00 98.81 69 ILE A CA 1
ATOM 500 C C . ILE A 1 69 ? 1.661 -10.659 -0.307 1.00 98.81 69 ILE A C 1
ATOM 502 O O . ILE A 1 69 ? 0.942 -10.726 0.694 1.00 98.81 69 ILE A O 1
ATOM 506 N N . ASP A 1 70 ? 2.858 -11.238 -0.345 1.00 98.62 70 ASP A N 1
ATOM 507 C CA . ASP A 1 70 ? 3.366 -12.032 0.777 1.00 98.62 70 ASP A CA 1
ATOM 508 C C . ASP A 1 70 ? 3.690 -11.177 2.008 1.00 98.62 70 ASP A C 1
ATOM 510 O O . ASP A 1 70 ? 3.351 -11.565 3.135 1.00 98.62 70 ASP A O 1
ATOM 514 N N . HIS A 1 71 ? 4.226 -9.970 1.806 1.00 98.69 71 HIS A N 1
ATOM 515 C CA . HIS A 1 71 ? 4.368 -8.990 2.882 1.00 98.69 71 HIS A CA 1
ATOM 516 C C . HIS A 1 71 ? 3.007 -8.574 3.460 1.00 98.69 71 HIS A C 1
ATOM 518 O O . HIS A 1 71 ? 2.848 -8.548 4.682 1.00 98.69 71 HIS A O 1
ATOM 524 N N . CYS A 1 72 ? 1.991 -8.333 2.624 1.00 98.62 72 CYS A N 1
ATOM 525 C CA . CYS A 1 72 ? 0.632 -8.041 3.090 1.00 98.62 72 CYS A CA 1
ATOM 526 C C . CYS A 1 72 ? 0.059 -9.155 3.964 1.00 98.62 72 CYS A C 1
ATOM 528 O O . CYS A 1 72 ? -0.448 -8.874 5.051 1.00 98.62 72 CYS A O 1
ATOM 530 N N . LYS A 1 73 ? 0.201 -10.420 3.553 1.00 98.75 73 LYS A N 1
ATOM 531 C CA . LYS A 1 73 ? -0.256 -11.566 4.353 1.00 98.75 73 LYS A CA 1
ATOM 532 C C . LYS A 1 73 ? 0.434 -11.613 5.717 1.00 98.75 73 LYS A C 1
ATOM 534 O O . LYS A 1 73 ? -0.215 -11.905 6.722 1.00 98.75 73 LYS A O 1
ATOM 539 N N . ALA A 1 74 ? 1.742 -11.355 5.769 1.00 98.56 74 ALA A N 1
ATOM 540 C CA . ALA A 1 74 ? 2.491 -11.320 7.024 1.00 98.56 74 ALA A CA 1
ATOM 541 C C . ALA A 1 74 ? 2.024 -10.176 7.933 1.00 98.56 74 ALA A C 1
ATOM 543 O O . ALA A 1 74 ? 1.730 -10.406 9.107 1.00 98.56 74 ALA A O 1
ATOM 544 N N . VAL A 1 75 ? 1.876 -8.975 7.376 1.00 98.62 75 VAL A N 1
ATOM 545 C CA . VAL A 1 75 ? 1.418 -7.786 8.103 1.00 98.62 75 VAL A CA 1
ATOM 546 C C . VAL A 1 75 ? -0.009 -7.960 8.615 1.00 98.62 75 VAL A C 1
ATOM 548 O O . VAL A 1 75 ? -0.263 -7.672 9.781 1.00 98.62 75 VAL A O 1
ATOM 551 N N . ARG A 1 76 ? -0.928 -8.518 7.816 1.00 98.06 76 ARG A N 1
ATOM 552 C CA . ARG A 1 76 ? -2.302 -8.805 8.255 1.00 98.06 76 ARG A CA 1
ATOM 553 C C . ARG A 1 76 ? -2.348 -9.775 9.437 1.00 98.06 76 ARG A C 1
ATOM 555 O O . ARG A 1 76 ? -3.179 -9.597 10.320 1.00 98.06 76 ARG A O 1
ATOM 562 N N . ARG A 1 77 ? -1.466 -10.783 9.484 1.00 98.06 77 ARG A N 1
ATOM 563 C CA . ARG A 1 77 ? -1.367 -11.695 10.641 1.00 98.06 77 ARG A CA 1
ATOM 564 C C . ARG A 1 77 ? -0.869 -10.988 11.904 1.00 98.06 77 ARG A C 1
ATOM 566 O O . ARG A 1 77 ? -1.314 -11.337 12.990 1.00 98.06 77 ARG A O 1
ATOM 573 N N . GLY A 1 78 ? 0.049 -10.031 11.764 1.00 97.94 78 GLY A N 1
ATOM 574 C CA . GLY A 1 78 ? 0.591 -9.264 12.888 1.00 97.94 78 GLY A CA 1
ATOM 575 C C . GLY A 1 78 ? -0.334 -8.154 13.391 1.00 97.94 78 GLY A C 1
ATOM 576 O O . GLY A 1 78 ? -0.382 -7.904 14.590 1.00 97.94 78 GLY A O 1
ATOM 577 N N . ALA A 1 79 ? -1.081 -7.517 12.488 1.00 97.88 79 ALA A N 1
ATOM 578 C CA . ALA A 1 79 ? -1.986 -6.406 12.772 1.00 97.88 79 ALA A CA 1
ATOM 579 C C . ALA A 1 79 ? -3.403 -6.672 12.215 1.00 97.88 79 ALA A C 1
ATOM 581 O O . ALA A 1 79 ? -3.834 -6.023 11.250 1.00 97.88 79 ALA A O 1
ATOM 582 N N . PRO A 1 80 ? -4.140 -7.654 12.768 1.00 96.69 80 PRO A N 1
ATOM 583 C CA . PRO A 1 80 ? -5.461 -8.040 12.270 1.00 96.69 80 PRO A CA 1
ATOM 584 C C . PRO A 1 80 ? -6.477 -6.893 12.296 1.00 96.69 80 PRO A C 1
ATOM 586 O O . PRO A 1 80 ? -7.338 -6.832 11.415 1.00 96.69 80 PRO A O 1
ATOM 589 N N . ASN A 1 81 ? -6.342 -5.960 13.241 1.00 96.69 81 ASN A N 1
ATOM 590 C CA . ASN A 1 81 ? -7.308 -4.902 13.518 1.00 96.69 81 ASN A CA 1
ATOM 591 C C . ASN A 1 81 ? -6.773 -3.498 13.208 1.00 96.69 81 ASN A C 1
ATOM 593 O O . ASN A 1 81 ? -7.277 -2.504 13.726 1.00 96.69 81 ASN A O 1
ATOM 597 N N . THR A 1 82 ? -5.746 -3.389 12.371 1.00 97.69 82 THR A N 1
ATOM 598 C CA . THR A 1 82 ? -5.221 -2.099 11.911 1.00 97.69 82 THR A CA 1
ATOM 599 C C . THR A 1 82 ? -5.481 -1.943 10.416 1.00 97.69 82 THR A C 1
ATOM 601 O O . THR A 1 82 ? -5.436 -2.928 9.669 1.00 97.69 82 THR A O 1
ATOM 604 N N . LEU A 1 83 ? -5.804 -0.720 9.977 1.00 97.94 83 LEU A N 1
ATOM 605 C CA . LEU A 1 83 ? -6.024 -0.435 8.561 1.00 97.94 83 LEU A CA 1
ATOM 606 C C . LEU A 1 83 ? -4.707 -0.642 7.813 1.00 97.94 83 LEU A C 1
ATOM 608 O O . LEU A 1 83 ? -3.689 -0.045 8.164 1.00 97.94 83 LEU A O 1
ATOM 612 N N . SER A 1 84 ? -4.721 -1.493 6.792 1.00 97.94 84 SER A N 1
ATOM 613 C CA . SER A 1 84 ? -3.542 -1.840 6.004 1.00 97.94 84 SER A CA 1
ATOM 614 C C . SER A 1 84 ? -3.596 -1.210 4.617 1.00 97.94 84 SER A C 1
ATOM 616 O O . SER A 1 84 ? -4.531 -1.439 3.851 1.00 97.94 84 SER A O 1
ATOM 618 N N . LEU A 1 85 ? -2.565 -0.439 4.285 1.00 98.38 85 LEU A N 1
ATOM 619 C CA . LEU A 1 85 ? -2.347 0.153 2.970 1.00 98.38 85 LEU A CA 1
ATOM 620 C C . LEU A 1 85 ? -1.175 -0.552 2.286 1.00 98.38 85 LEU A C 1
ATOM 622 O O . LEU A 1 85 ? -0.130 -0.722 2.908 1.00 98.38 85 LEU A O 1
ATOM 626 N N . VAL A 1 86 ? -1.294 -0.892 1.003 1.00 98.69 86 VAL A N 1
ATOM 627 C CA . VAL A 1 86 ? -0.196 -1.506 0.237 1.00 98.69 86 VAL A CA 1
ATOM 628 C C . VAL A 1 86 ? 0.216 -0.673 -0.970 1.00 98.69 86 VAL A C 1
ATOM 630 O O . VAL A 1 86 ? -0.628 -0.240 -1.747 1.00 98.69 86 VAL A O 1
ATOM 633 N N . SER A 1 87 ? 1.520 -0.457 -1.160 1.00 98.44 87 SER A N 1
ATOM 634 C CA . SER A 1 87 ? 2.061 0.107 -2.400 1.00 98.44 87 SER A CA 1
ATOM 635 C C . SER A 1 87 ? 1.821 -0.839 -3.574 1.00 98.44 87 SER A C 1
ATOM 637 O O . SER A 1 87 ? 2.241 -1.993 -3.547 1.00 98.44 87 SER A O 1
ATOM 639 N N . MET A 1 88 ? 1.248 -0.324 -4.656 1.00 98.62 88 MET A N 1
ATOM 640 C CA . MET A 1 88 ? 1.391 -0.947 -5.963 1.00 98.62 88 MET A CA 1
ATOM 641 C C . MET A 1 88 ? 2.843 -0.761 -6.427 1.00 98.62 88 MET A C 1
ATOM 643 O O . MET A 1 88 ? 3.287 0.387 -6.506 1.00 98.62 88 MET A O 1
ATOM 647 N N . PRO A 1 89 ? 3.598 -1.838 -6.707 1.00 98.19 89 PRO A N 1
ATOM 648 C CA . PRO A 1 89 ? 5.004 -1.732 -7.089 1.00 98.19 89 PRO A CA 1
ATOM 649 C C . PRO A 1 89 ? 5.191 -1.089 -8.468 1.00 98.19 89 PRO A C 1
ATOM 651 O O . PRO A 1 89 ? 4.245 -0.982 -9.257 1.00 98.19 89 PRO A O 1
ATOM 654 N N . TYR A 1 90 ? 6.416 -0.663 -8.775 1.00 98.00 90 TYR A N 1
ATOM 655 C CA . TYR A 1 90 ? 6.767 -0.076 -10.068 1.00 98.00 90 TYR A CA 1
ATOM 656 C C . TYR A 1 90 ? 6.318 -0.954 -11.251 1.00 98.00 90 TYR A C 1
ATOM 658 O O . TYR A 1 90 ? 6.345 -2.181 -11.189 1.00 98.00 90 TYR A O 1
ATOM 666 N N . GLY A 1 91 ? 5.824 -0.324 -12.322 1.00 96.94 91 GLY A N 1
ATOM 667 C CA . GLY A 1 91 ? 5.307 -1.007 -13.516 1.00 96.94 91 GLY A CA 1
ATOM 668 C C . GLY A 1 91 ? 3.951 -1.714 -13.350 1.00 96.94 91 GLY A C 1
ATOM 669 O O . GLY A 1 91 ? 3.254 -1.915 -14.342 1.00 96.94 91 GLY A O 1
ATOM 670 N N . SER A 1 92 ? 3.508 -2.020 -12.124 1.00 98.25 92 SER A N 1
ATOM 671 C CA . SER A 1 92 ? 2.267 -2.782 -11.872 1.00 98.25 92 SER A CA 1
ATOM 672 C C . SER A 1 92 ? 0.965 -2.023 -12.165 1.00 98.25 92 SER A C 1
ATOM 674 O O . SER A 1 92 ? -0.120 -2.583 -12.039 1.00 98.25 92 SER A O 1
ATOM 676 N N . TYR A 1 93 ? 1.056 -0.759 -12.563 1.00 98.06 93 TYR A N 1
ATOM 677 C CA . TYR A 1 93 ? -0.082 0.100 -12.883 1.00 98.06 93 TYR A CA 1
ATOM 678 C C . TYR A 1 93 ? 0.198 0.974 -14.117 1.00 98.06 93 TYR A C 1
ATOM 680 O O . TYR A 1 93 ? -0.232 2.118 -14.186 1.00 98.06 93 TYR A O 1
ATOM 688 N N . ALA A 1 94 ? 0.953 0.450 -15.091 1.00 97.19 94 ALA A N 1
ATOM 689 C CA . ALA A 1 94 ? 1.299 1.173 -16.321 1.00 97.19 94 ALA A CA 1
ATOM 690 C C . ALA A 1 94 ? 0.101 1.419 -17.263 1.00 97.19 94 ALA A C 1
ATOM 692 O O . ALA A 1 94 ? 0.135 2.339 -18.074 1.00 97.19 94 ALA A O 1
ATOM 693 N N . THR A 1 95 ? -0.952 0.606 -17.155 1.00 98.44 95 THR A N 1
ATOM 69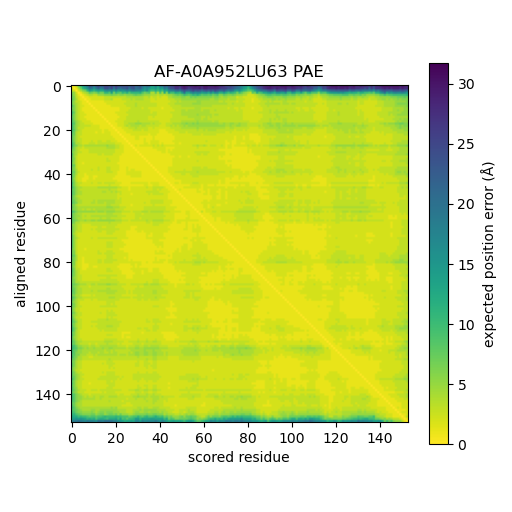4 C CA . THR A 1 95 ? -2.222 0.756 -17.879 1.00 98.44 95 THR A CA 1
ATOM 695 C C . THR A 1 95 ? -3.392 0.562 -16.916 1.00 98.44 95 THR A C 1
ATOM 697 O O . THR A 1 95 ? -3.212 -0.004 -15.837 1.00 98.44 95 THR A O 1
ATOM 700 N N . GLU A 1 96 ? -4.590 1.003 -17.302 1.00 98.69 96 GLU A N 1
ATOM 701 C CA . GLU A 1 96 ? -5.812 0.858 -16.496 1.00 98.69 96 GLU A CA 1
ATOM 702 C C . GLU A 1 96 ? -6.112 -0.612 -16.173 1.00 98.69 96 GLU A C 1
ATOM 704 O O . GLU A 1 96 ? -6.228 -0.966 -15.001 1.00 98.69 96 GLU A O 1
ATOM 709 N N . ASP A 1 97 ? -6.116 -1.489 -17.182 1.00 98.56 97 ASP A N 1
ATOM 710 C CA . ASP A 1 97 ? -6.351 -2.930 -17.004 1.00 98.56 97 ASP A CA 1
ATOM 711 C C . ASP A 1 97 ? -5.335 -3.578 -16.058 1.00 98.56 97 ASP A C 1
ATOM 713 O O . ASP A 1 97 ? -5.692 -4.373 -15.183 1.00 98.56 97 ASP A O 1
ATOM 717 N N . LEU A 1 98 ? -4.052 -3.231 -16.214 1.00 98.44 98 LEU A N 1
ATOM 718 C CA . LEU A 1 98 ? -2.990 -3.773 -15.374 1.00 98.44 98 LEU A CA 1
ATOM 719 C C . LEU A 1 98 ? -3.123 -3.267 -13.934 1.00 98.44 98 LEU A C 1
ATOM 721 O O . LEU A 1 98 ? -2.968 -4.050 -12.993 1.00 98.44 98 LEU A O 1
ATOM 725 N N . ALA A 1 99 ? -3.450 -1.984 -13.767 1.00 98.69 99 ALA A N 1
ATOM 726 C CA . ALA A 1 99 ? -3.651 -1.369 -12.468 1.00 98.69 99 ALA A CA 1
ATOM 727 C C . ALA A 1 99 ? -4.827 -2.014 -11.726 1.00 98.69 99 ALA A C 1
ATOM 729 O O . ALA A 1 99 ? -4.663 -2.451 -10.589 1.00 98.69 99 ALA A O 1
ATOM 730 N N . VAL A 1 100 ? -5.983 -2.153 -12.382 1.00 98.88 100 VAL A N 1
ATOM 731 C CA . VAL A 1 100 ? -7.169 -2.802 -11.804 1.00 98.88 100 VAL A CA 1
ATOM 732 C C . VAL A 1 100 ? -6.853 -4.247 -11.428 1.00 98.88 100 VAL A C 1
ATOM 734 O O . VAL A 1 100 ? -7.081 -4.649 -10.285 1.00 98.88 100 VAL A O 1
ATOM 737 N N . LYS A 1 101 ? -6.256 -5.020 -12.347 1.00 98.75 101 LYS A N 1
ATOM 738 C CA . LYS A 1 101 ? -5.880 -6.417 -12.095 1.00 98.75 101 LYS A CA 1
ATOM 739 C C . LYS A 1 101 ? -4.993 -6.539 -10.859 1.00 98.75 101 LYS A C 1
ATOM 741 O O . LYS A 1 101 ? -5.298 -7.322 -9.963 1.00 98.75 101 LYS A O 1
ATOM 746 N N . ASN A 1 102 ? -3.908 -5.772 -10.788 1.00 98.81 102 ASN A N 1
ATOM 747 C CA . ASN A 1 102 ? -2.950 -5.885 -9.691 1.00 98.81 102 ASN A CA 1
ATOM 748 C C . ASN A 1 102 ? -3.495 -5.328 -8.372 1.00 98.81 102 ASN A C 1
ATOM 750 O O . ASN A 1 102 ? -3.247 -5.921 -7.325 1.00 98.81 102 ASN A O 1
ATOM 754 N N . ALA A 1 103 ? -4.285 -4.254 -8.405 1.00 98.75 103 ALA A N 1
ATOM 755 C CA . ALA A 1 103 ? -4.937 -3.711 -7.218 1.00 98.75 103 ALA A CA 1
ATOM 756 C C . ALA A 1 103 ? -5.907 -4.730 -6.594 1.00 98.75 103 ALA A C 1
ATOM 758 O O . ALA A 1 103 ? -5.865 -4.970 -5.387 1.00 98.75 103 ALA A O 1
ATOM 759 N N . VAL A 1 104 ? -6.712 -5.409 -7.421 1.00 98.56 104 VAL A N 1
ATOM 760 C CA . VAL A 1 104 ? -7.607 -6.485 -6.967 1.00 98.56 104 VAL A CA 1
ATOM 761 C C . VAL A 1 104 ? -6.817 -7.649 -6.374 1.00 98.56 104 VAL A C 1
ATOM 763 O O . VAL A 1 104 ? -7.203 -8.158 -5.323 1.00 98.56 104 VAL A O 1
ATOM 766 N N . ARG A 1 105 ? -5.701 -8.060 -6.993 1.00 98.62 105 ARG A N 1
ATOM 767 C CA . ARG A 1 105 ? -4.835 -9.117 -6.441 1.00 98.62 105 ARG A CA 1
ATOM 768 C C . ARG A 1 105 ? -4.278 -8.740 -5.069 1.00 98.62 105 ARG A C 1
ATOM 770 O O . ARG A 1 105 ? -4.393 -9.527 -4.136 1.00 98.62 105 ARG A O 1
ATOM 777 N N . LEU A 1 106 ? -3.737 -7.531 -4.918 1.00 98.62 106 LEU A N 1
ATOM 778 C CA . LEU A 1 106 ? -3.176 -7.042 -3.652 1.00 98.62 106 LEU A CA 1
ATOM 779 C C . LEU A 1 106 ? -4.212 -7.047 -2.516 1.00 98.62 106 LEU A C 1
ATOM 781 O O . LEU A 1 106 ? -3.911 -7.472 -1.401 1.00 98.62 106 LEU A O 1
ATOM 785 N N . MET A 1 107 ? -5.448 -6.644 -2.811 1.00 97.50 107 MET A N 1
ATOM 786 C CA . MET A 1 107 ? -6.555 -6.684 -1.853 1.00 97.50 107 MET A CA 1
ATOM 787 C C . MET A 1 107 ? -6.992 -8.125 -1.548 1.00 97.50 107 MET A C 1
ATOM 789 O O . MET A 1 107 ? -7.036 -8.534 -0.390 1.00 97.50 107 MET A O 1
ATOM 793 N N . LYS A 1 108 ? -7.292 -8.914 -2.587 1.00 97.69 108 LYS A N 1
ATOM 794 C CA . LYS A 1 108 ? -7.904 -10.247 -2.471 1.00 97.69 108 LYS A CA 1
ATOM 795 C C . LYS A 1 108 ? -6.943 -11.307 -1.935 1.00 97.69 108 LYS A C 1
ATOM 797 O O . LYS A 1 108 ? -7.339 -12.130 -1.117 1.00 97.69 108 LYS A O 1
ATOM 802 N N . GLU A 1 109 ? -5.707 -11.318 -2.421 1.00 98.50 109 GLU A N 1
ATOM 803 C CA . GLU A 1 109 ? -4.689 -12.307 -2.051 1.00 98.50 109 GLU A CA 1
ATOM 804 C C . GLU A 1 109 ? -3.867 -11.845 -0.839 1.00 98.50 109 GLU A C 1
ATOM 806 O O . GLU A 1 109 ? -3.427 -12.678 -0.044 1.00 98.50 109 GLU A O 1
ATOM 811 N N . GLY A 1 110 ? -3.647 -10.532 -0.698 1.00 97.44 110 GLY A N 1
ATOM 812 C CA . GLY A 1 110 ? -2.830 -9.942 0.366 1.00 97.44 110 GLY A CA 1
ATOM 813 C C . GLY A 1 110 ? -3.607 -9.550 1.627 1.00 97.44 110 GLY A C 1
ATOM 814 O O . GLY A 1 110 ? -3.026 -9.508 2.710 1.00 97.44 110 GLY A O 1
ATOM 815 N N . GLY A 1 111 ? -4.910 -9.275 1.520 1.00 96.44 111 GLY A N 1
ATOM 816 C CA . GLY A 1 111 ? -5.735 -8.835 2.650 1.00 96.44 111 GLY A CA 1
ATOM 817 C C . GLY A 1 111 ? -5.498 -7.380 3.076 1.00 96.44 111 GLY A C 1
ATOM 818 O O . GLY A 1 111 ? -5.767 -7.036 4.233 1.00 96.44 111 GLY A O 1
ATOM 819 N N . ALA A 1 112 ? -4.970 -6.541 2.178 1.00 97.31 112 ALA A N 1
ATOM 820 C CA . ALA A 1 112 ? -4.907 -5.093 2.373 1.00 97.31 112 ALA A CA 1
ATOM 821 C C . ALA A 1 112 ? -6.319 -4.472 2.365 1.00 97.31 112 ALA A C 1
ATOM 823 O O . ALA A 1 112 ? -7.258 -5.068 1.842 1.00 97.31 112 ALA A O 1
ATOM 824 N N . ASP A 1 113 ? -6.470 -3.283 2.954 1.00 97.94 113 ASP A N 1
ATOM 825 C CA . ASP A 1 113 ? -7.732 -2.526 2.981 1.00 97.94 113 ASP A CA 1
ATOM 826 C C . ASP A 1 113 ? -7.783 -1.427 1.903 1.00 97.94 113 ASP A C 1
ATOM 828 O O . ASP A 1 113 ? -8.863 -0.985 1.513 1.00 97.94 113 ASP A O 1
ATOM 832 N N . ALA A 1 114 ? -6.621 -0.980 1.424 1.00 98.31 114 ALA A N 1
ATOM 833 C CA . ALA A 1 114 ? -6.482 0.014 0.366 1.00 98.31 114 ALA A CA 1
ATOM 834 C C . ALA A 1 114 ? -5.152 -0.160 -0.381 1.00 98.31 114 ALA A C 1
ATOM 836 O O . ALA A 1 114 ? -4.185 -0.708 0.161 1.00 98.31 114 ALA A O 1
ATOM 837 N N . VAL A 1 115 ? -5.070 0.385 -1.596 1.00 98.62 115 VAL A N 1
ATOM 838 C CA . VAL A 1 115 ? -3.831 0.428 -2.386 1.00 98.62 115 VAL A CA 1
ATOM 839 C C . VAL A 1 115 ? -3.278 1.847 -2.489 1.00 98.62 115 VAL A C 1
ATOM 841 O O . VAL A 1 115 ? -4.016 2.831 -2.461 1.00 98.62 115 VAL A O 1
ATOM 844 N N . LYS A 1 116 ? -1.959 1.960 -2.635 1.00 98.44 116 LYS A N 1
ATOM 845 C CA . LYS A 1 116 ? -1.234 3.211 -2.847 1.00 98.44 116 LYS A CA 1
ATOM 846 C C . LYS A 1 116 ? -0.516 3.185 -4.182 1.00 98.44 116 LYS A C 1
ATOM 848 O O . LYS A 1 116 ? 0.270 2.279 -4.437 1.00 98.44 116 LYS A O 1
ATOM 853 N N . LEU A 1 117 ? -0.707 4.217 -4.990 1.00 97.00 117 LEU A N 1
ATOM 854 C CA . LEU A 1 117 ? -0.041 4.373 -6.286 1.00 97.00 117 LEU A CA 1
ATOM 855 C C . LEU A 1 117 ? 0.597 5.761 -6.395 1.00 97.00 117 LEU A C 1
ATOM 857 O O . LEU A 1 117 ? 0.124 6.717 -5.782 1.00 97.00 117 LEU A O 1
ATOM 861 N N . GLN A 1 118 ? 1.707 5.860 -7.128 1.00 97.44 118 GLN A N 1
ATOM 862 C CA . GLN A 1 118 ? 2.451 7.113 -7.285 1.00 97.44 118 GLN A CA 1
ATOM 863 C C . GLN A 1 118 ? 1.990 7.868 -8.532 1.00 97.44 118 GLN A C 1
ATOM 865 O O . GLN A 1 118 ? 1.986 7.300 -9.626 1.00 97.44 118 GLN A O 1
ATOM 870 N N . GLY A 1 119 ? 1.661 9.147 -8.365 1.00 95.75 119 GLY A N 1
ATOM 871 C CA . GLY A 1 119 ? 1.218 10.048 -9.427 1.00 95.75 119 GLY A CA 1
ATOM 872 C C . GLY A 1 119 ? -0.056 10.801 -9.058 1.00 95.75 119 GLY A C 1
ATOM 873 O O . GLY A 1 119 ? -0.898 10.293 -8.315 1.00 95.75 119 GLY A O 1
ATOM 874 N N . GLY A 1 120 ? -0.171 12.027 -9.566 1.00 94.69 120 GLY A N 1
ATOM 875 C CA . GLY A 1 120 ? -1.291 12.928 -9.311 1.00 94.69 120 GLY A CA 1
ATOM 876 C C . GLY A 1 120 ? -2.259 13.002 -10.488 1.00 94.69 120 GLY A C 1
ATOM 877 O O . GLY A 1 120 ? -2.755 11.989 -10.981 1.00 94.69 120 GLY A O 1
ATOM 878 N N . ARG A 1 121 ? -2.538 14.229 -10.945 1.00 96.31 121 ARG A N 1
ATOM 879 C CA . ARG A 1 121 ? -3.485 14.510 -12.041 1.00 96.31 121 ARG A CA 1
ATOM 880 C C . ARG A 1 121 ? -3.118 13.789 -13.337 1.00 96.31 121 ARG A C 1
ATOM 882 O O . ARG A 1 121 ? -4.007 13.418 -14.093 1.00 96.31 121 ARG A O 1
ATOM 889 N N . GLU A 1 122 ? -1.833 13.579 -13.581 1.00 95.06 122 GLU A N 1
ATOM 890 C CA . GLU A 1 122 ? -1.317 12.878 -14.753 1.00 95.06 122 GLU A CA 1
ATOM 891 C C . GLU A 1 122 ? -1.665 11.382 -14.772 1.00 95.06 122 GLU A C 1
ATOM 893 O O . GLU A 1 122 ? -1.689 10.785 -15.840 1.00 95.06 122 GLU A O 1
ATOM 89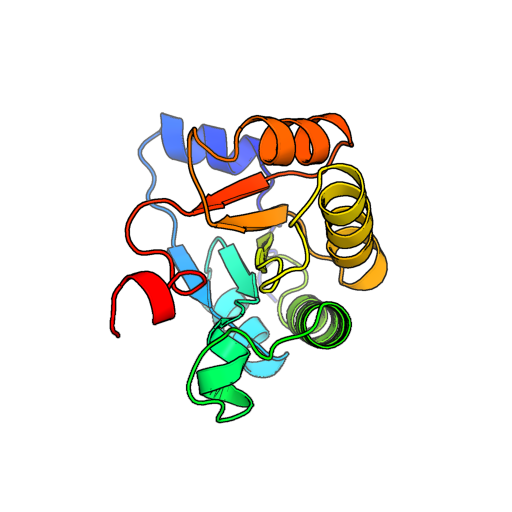8 N N . MET A 1 123 ? -1.988 10.792 -13.615 1.00 96.38 123 MET A N 1
ATOM 899 C CA . MET A 1 123 ? -2.424 9.396 -13.479 1.00 96.38 123 MET A CA 1
ATOM 900 C C . MET A 1 123 ? -3.933 9.280 -13.220 1.00 96.38 123 MET A C 1
ATOM 902 O O . MET A 1 123 ? -4.399 8.230 -12.779 1.00 96.38 123 MET A O 1
ATOM 906 N N . PHE A 1 124 ? -4.711 10.345 -13.457 1.00 97.81 124 PHE A N 1
ATOM 907 C CA . PHE A 1 124 ? -6.133 10.383 -13.105 1.00 97.81 124 PHE A CA 1
ATOM 908 C C . PHE A 1 124 ? -6.926 9.213 -13.694 1.00 97.81 124 PHE A C 1
ATOM 910 O O . PHE A 1 124 ? -7.729 8.625 -12.976 1.00 97.81 124 PHE A O 1
ATOM 917 N N . SER A 1 125 ? -6.696 8.853 -14.960 1.00 98.38 125 SER A N 1
ATOM 918 C CA . SER A 1 125 ? -7.451 7.775 -15.609 1.00 98.38 125 SER A CA 1
ATOM 919 C C . SER A 1 125 ? -7.195 6.416 -14.941 1.00 98.38 125 SER A C 1
ATOM 921 O O . SER A 1 125 ? -8.137 5.697 -14.624 1.00 98.38 125 SER A O 1
ATOM 923 N N . ILE A 1 126 ? -5.943 6.137 -14.566 1.00 98.62 126 ILE A N 1
ATOM 924 C CA . ILE A 1 126 ? -5.542 4.934 -13.823 1.00 98.62 126 ILE A CA 1
ATOM 925 C C . ILE A 1 126 ? -6.115 4.932 -12.401 1.00 98.62 126 ILE A C 1
ATOM 927 O O . ILE A 1 126 ? -6.685 3.931 -11.970 1.00 98.62 126 ILE A O 1
ATOM 931 N N . ILE A 1 127 ? -6.011 6.053 -11.676 1.00 98.44 127 ILE A N 1
ATOM 932 C CA . ILE A 1 127 ? -6.582 6.195 -10.324 1.00 98.44 127 ILE A CA 1
ATOM 933 C C . ILE A 1 127 ? -8.088 5.951 -10.359 1.00 98.44 127 ILE A C 1
ATOM 935 O O . ILE A 1 127 ? -8.619 5.218 -9.525 1.00 98.44 127 ILE A O 1
ATOM 939 N N . LYS A 1 128 ? -8.767 6.561 -11.335 1.00 98.50 128 LYS A N 1
ATOM 940 C CA . LYS A 1 128 ? -10.204 6.431 -11.521 1.00 98.50 128 LYS A CA 1
ATOM 941 C C . LYS A 1 128 ? -10.593 4.995 -11.852 1.00 98.50 128 LYS A C 1
ATOM 943 O O . LYS A 1 128 ? -11.502 4.490 -11.212 1.00 98.50 128 LYS A O 1
ATOM 948 N N . ALA A 1 129 ? -9.899 4.329 -12.773 1.00 98.75 129 ALA A N 1
ATOM 949 C CA . ALA A 1 129 ? -10.190 2.942 -13.130 1.00 98.75 129 ALA A CA 1
ATOM 950 C C . ALA A 1 129 ? -10.101 2.002 -11.913 1.00 98.75 129 ALA A C 1
ATOM 952 O O . ALA A 1 129 ? -10.990 1.182 -11.692 1.00 98.75 129 ALA A O 1
ATOM 953 N N . VAL A 1 130 ? -9.068 2.159 -11.077 1.00 98.69 130 VAL A N 1
ATOM 954 C CA . VAL A 1 130 ? -8.903 1.362 -9.848 1.00 98.69 130 VAL A CA 1
ATOM 955 C C . VAL A 1 130 ? -10.003 1.668 -8.824 1.00 98.69 130 VAL A C 1
ATOM 957 O O . VAL A 1 130 ? -10.570 0.744 -8.240 1.00 98.69 130 VAL A O 1
ATOM 960 N N . ALA A 1 131 ? -10.341 2.946 -8.633 1.00 98.25 131 ALA A N 1
ATOM 961 C CA . ALA A 1 131 ? -11.405 3.355 -7.718 1.00 98.25 131 ALA A CA 1
ATOM 962 C C . ALA A 1 131 ? -12.796 2.881 -8.179 1.00 98.25 131 ALA A C 1
ATOM 964 O O . ALA A 1 131 ? -13.561 2.352 -7.373 1.00 98.25 131 ALA A O 1
ATOM 965 N N . ASP A 1 132 ? -13.109 3.013 -9.471 1.00 98.50 132 ASP A N 1
ATOM 966 C CA . ASP A 1 132 ? -14.369 2.568 -10.081 1.00 98.50 132 ASP A CA 1
ATOM 967 C C . ASP A 1 132 ? -14.532 1.040 -10.008 1.00 98.50 132 ASP A C 1
ATOM 969 O O . ASP A 1 132 ? -15.651 0.541 -9.900 1.00 98.50 132 ASP A O 1
ATOM 973 N N . ALA A 1 133 ? -13.424 0.289 -9.996 1.00 98.25 133 ALA A N 1
ATOM 974 C CA . ALA A 1 133 ? -13.414 -1.155 -9.757 1.00 98.25 133 ALA A CA 1
ATOM 975 C C . ALA A 1 133 ? -13.678 -1.543 -8.284 1.00 98.25 133 ALA A C 1
ATOM 977 O O . ALA A 1 133 ? -13.648 -2.726 -7.940 1.00 98.25 133 ALA A O 1
ATOM 978 N N . GLY A 1 134 ? -13.929 -0.567 -7.405 1.00 97.38 134 GLY A N 1
ATOM 979 C CA . GLY A 1 134 ? -14.257 -0.780 -5.996 1.00 97.38 134 GL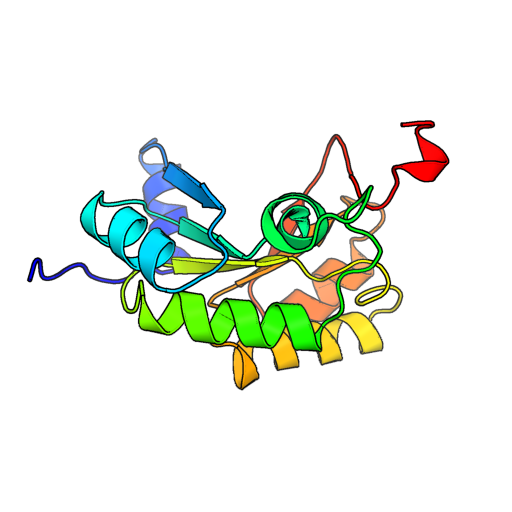Y A CA 1
ATOM 980 C C . GLY A 1 134 ? -13.045 -0.908 -5.074 1.00 97.38 134 GLY A C 1
ATOM 981 O O . GLY A 1 134 ? -13.206 -1.318 -3.924 1.00 97.38 134 GLY A O 1
ATOM 982 N N . VAL A 1 135 ? -11.838 -0.569 -5.540 1.00 98.19 135 VAL A N 1
ATOM 983 C CA . VAL A 1 135 ? -10.626 -0.604 -4.711 1.00 98.19 135 VAL A CA 1
ATOM 984 C C . VAL A 1 135 ? -10.346 0.786 -4.121 1.00 98.19 135 VAL A C 1
ATOM 986 O O . VAL A 1 135 ? -10.148 1.733 -4.880 1.00 98.19 135 VAL A O 1
ATOM 989 N N . PRO A 1 136 ? -10.270 0.949 -2.785 1.00 98.06 136 PRO A N 1
ATOM 990 C CA . PRO A 1 136 ? -9.864 2.213 -2.174 1.00 98.06 136 PRO A CA 1
ATOM 991 C C . PRO A 1 136 ? -8.422 2.587 -2.541 1.00 98.06 136 PRO A C 1
ATOM 993 O O . PRO A 1 136 ? -7.509 1.767 -2.418 1.00 98.06 136 PRO A O 1
ATOM 996 N N . VAL A 1 137 ? -8.208 3.841 -2.951 1.00 98.12 137 VAL A N 1
ATOM 997 C CA . VAL A 1 137 ? -6.908 4.337 -3.430 1.00 98.12 137 VAL A CA 1
ATOM 998 C C . VAL A 1 137 ? -6.401 5.494 -2.575 1.00 98.12 137 VAL A C 1
ATOM 1000 O O . VAL A 1 137 ? -7.102 6.482 -2.361 1.00 98.12 137 VAL A O 1
ATOM 1003 N N . MET A 1 138 ? -5.133 5.417 -2.175 1.00 97.69 138 MET A N 1
ATOM 1004 C CA . MET A 1 138 ? -4.339 6.556 -1.722 1.00 97.69 138 MET A CA 1
ATOM 1005 C C . MET A 1 138 ? -3.341 6.949 -2.820 1.00 97.69 138 MET A C 1
ATOM 1007 O O . MET A 1 138 ? -2.428 6.195 -3.148 1.00 97.69 138 MET A O 1
ATOM 1011 N N . SER A 1 139 ? -3.488 8.140 -3.394 1.00 97.06 139 SER A N 1
ATOM 1012 C CA . SER A 1 139 ? -2.501 8.669 -4.342 1.00 97.06 139 SER A CA 1
ATOM 1013 C C . SER A 1 139 ? -1.312 9.278 -3.589 1.00 97.06 139 SER A C 1
ATOM 1015 O O . SER A 1 139 ? -1.488 10.048 -2.645 1.00 97.06 139 SER A O 1
ATOM 1017 N N . HIS A 1 140 ? -0.096 8.923 -4.007 1.00 97.75 140 HIS A N 1
ATOM 1018 C CA . HIS A 1 140 ? 1.152 9.528 -3.550 1.00 97.75 140 HIS A CA 1
ATOM 1019 C C . HIS A 1 140 ? 1.614 10.564 -4.580 1.00 97.75 140 HIS A C 1
ATOM 1021 O O . HIS A 1 140 ? 1.900 10.221 -5.727 1.00 97.75 140 HIS A O 1
ATOM 1027 N N . VAL A 1 141 ? 1.689 11.825 -4.157 1.00 96.38 141 VAL A N 1
ATOM 1028 C CA . VAL A 1 141 ? 2.147 12.974 -4.952 1.00 96.38 141 VAL A CA 1
ATOM 1029 C C . VAL A 1 141 ? 3.378 13.616 -4.307 1.00 96.38 141 VAL A C 1
ATOM 1031 O O . VAL A 1 141 ? 3.664 13.362 -3.140 1.00 96.38 141 VAL A O 1
ATOM 1034 N N . GLY A 1 142 ? 4.086 14.476 -5.042 1.00 95.12 142 GLY A N 1
ATOM 1035 C CA . GLY A 1 142 ? 5.324 15.107 -4.575 1.00 95.12 142 GLY A CA 1
ATOM 1036 C C . GLY A 1 142 ? 6.551 14.362 -5.092 1.00 95.12 142 GLY A C 1
ATOM 1037 O O . GLY A 1 142 ? 6.690 14.196 -6.304 1.00 95.12 142 GLY A O 1
ATOM 1038 N N . LEU A 1 143 ? 7.436 13.922 -4.193 1.00 94.62 143 LEU A N 1
ATOM 1039 C CA . LEU A 1 143 ? 8.597 13.111 -4.562 1.00 94.62 143 LEU A CA 1
ATOM 1040 C C . LEU A 1 143 ? 8.160 11.666 -4.815 1.00 94.62 143 LEU A C 1
ATOM 1042 O O . LEU A 1 143 ? 7.653 11.001 -3.917 1.00 94.62 143 LEU A O 1
ATOM 1046 N N . LEU A 1 144 ? 8.370 11.179 -6.038 1.00 95.50 144 LEU A N 1
ATOM 1047 C CA . LEU A 1 144 ? 7.916 9.858 -6.469 1.00 95.50 144 LEU A CA 1
ATOM 1048 C C . LEU A 1 144 ? 9.122 8.927 -6.689 1.00 95.50 144 LEU A C 1
ATOM 1050 O O . LEU A 1 144 ? 9.741 9.014 -7.751 1.00 95.50 144 LEU A O 1
ATOM 1054 N N . PRO A 1 145 ? 9.458 8.017 -5.749 1.00 95.25 145 PRO A N 1
ATOM 1055 C CA . PRO A 1 145 ? 10.575 7.075 -5.900 1.00 95.25 145 PRO A CA 1
ATOM 1056 C C . PRO A 1 145 ? 10.533 6.222 -7.175 1.00 95.25 145 PRO A C 1
ATOM 1058 O O . PRO A 1 145 ? 11.572 5.868 -7.721 1.00 95.25 145 PRO A O 1
ATOM 1061 N N . HIS A 1 146 ? 9.346 5.956 -7.730 1.00 96.62 146 HIS A N 1
ATOM 1062 C CA . HIS A 1 146 ? 9.210 5.261 -9.018 1.00 96.62 146 HIS A CA 1
ATOM 1063 C C . HIS A 1 146 ? 9.772 6.050 -10.212 1.00 96.62 146 HIS A C 1
ATOM 1065 O O . HIS A 1 146 ? 9.911 5.511 -11.307 1.00 96.62 146 HIS A O 1
ATOM 1071 N N . ARG A 1 147 ? 10.074 7.336 -10.014 1.00 94.31 147 ARG A N 1
ATOM 1072 C CA . ARG A 1 147 ? 10.695 8.232 -10.992 1.00 94.31 147 ARG A CA 1
ATOM 1073 C C . ARG A 1 147 ? 12.150 8.556 -10.639 1.00 94.31 147 ARG A C 1
ATOM 1075 O O . ARG A 1 147 ? 12.685 9.501 -11.206 1.00 94.31 147 ARG A O 1
ATOM 1082 N N . VAL A 1 148 ? 12.802 7.784 -9.761 1.00 94.06 148 VAL A N 1
ATOM 1083 C CA . VAL A 1 148 ? 14.194 8.016 -9.316 1.00 94.06 148 VAL A CA 1
ATOM 1084 C C . VAL A 1 148 ? 15.158 8.284 -10.479 1.00 94.06 148 VAL A C 1
ATOM 1086 O O . VAL A 1 148 ? 15.891 9.268 -10.464 1.00 94.06 148 VAL A O 1
ATOM 1089 N N . HIS A 1 149 ? 15.085 7.498 -11.556 1.00 91.38 149 HIS A N 1
ATOM 1090 C CA . HIS A 1 149 ? 15.950 7.682 -12.727 1.00 91.38 149 HIS A CA 1
ATOM 1091 C C . HIS A 1 149 ? 15.635 8.943 -13.549 1.00 91.38 149 HIS A C 1
ATOM 1093 O O . HIS A 1 149 ? 16.518 9.448 -14.233 1.00 91.38 149 HIS A O 1
ATOM 1099 N N . LEU A 1 150 ? 14.408 9.472 -13.478 1.00 90.12 150 LEU A N 1
ATOM 1100 C CA . LEU A 1 150 ? 14.048 10.753 -14.103 1.00 90.12 150 LEU A CA 1
ATOM 1101 C C . LEU A 1 150 ? 14.495 11.951 -13.257 1.00 90.12 150 LEU A C 1
ATOM 1103 O O . LEU A 1 150 ? 14.691 13.036 -13.796 1.00 90.12 150 LEU A O 1
ATOM 1107 N N . LEU A 1 151 ? 14.618 11.760 -11.943 1.00 86.69 151 LEU A N 1
ATOM 1108 C CA . LEU A 1 151 ? 15.009 12.799 -10.990 1.00 86.69 151 LEU A CA 1
ATOM 1109 C C . LEU A 1 151 ? 16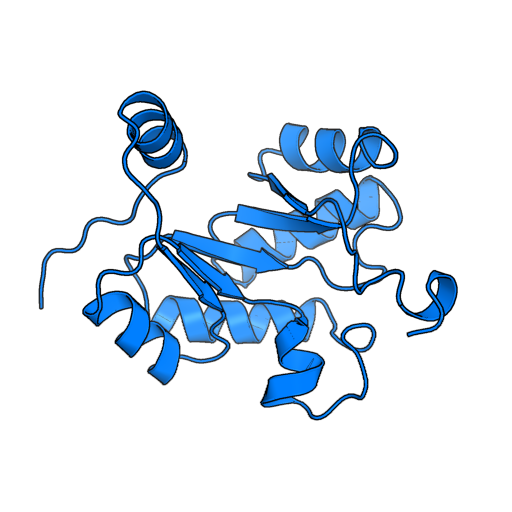.526 12.851 -10.756 1.00 86.69 151 LEU A C 1
ATOM 1111 O O . LEU A 1 151 ? 17.025 13.868 -10.286 1.00 86.69 151 LEU A O 1
ATOM 1115 N N . GLY A 1 152 ? 17.255 11.800 -11.147 1.00 85.38 152 GLY A N 1
ATOM 1116 C CA . GLY A 1 152 ? 18.713 11.732 -11.029 1.00 85.38 152 GLY A CA 1
ATOM 1117 C C . GLY A 1 152 ? 19.216 11.279 -9.656 1.00 85.38 152 GLY A C 1
ATOM 1118 O O . GLY A 1 152 ? 20.377 11.530 -9.339 1.00 85.38 152 GLY A O 1
ATOM 1119 N N . GLY A 1 153 ? 18.367 10.613 -8.867 1.00 74.19 153 GLY A N 1
ATOM 1120 C CA . GLY A 1 153 ? 18.641 10.220 -7.479 1.00 74.19 153 GLY A CA 1
ATOM 1121 C C . GLY A 1 153 ? 17.526 10.632 -6.534 1.00 74.19 153 GLY A C 1
ATOM 1122 O O . GLY A 1 153 ? 17.068 11.790 -6.634 1.00 74.19 153 GLY A O 1
#

Secondary structure (DSSP, 8-state):
---PPPPPHHHHHHHHHHTPPP-EEE--SHHHHHHHHHTT-SEEEE-TTHHHHTT--SSSTT--HHHHHHHHHHHHHH-TTSEEEEEPPTTTTSSHHHHHHHHHHHHHHH--SEEEEE-SGGGHHHHHHHHHTT--EEEE-SS-GGGHHHHT-

pLDDT: mean 96.13, std 6.42, range [49.66, 98.88]